Protein AF-A0A2N7F8H8-F1 (afdb_monomer)

Sequence (106 aa):
MKYSSYCKTALAAVLFIITPLNSFALDSVQCFMKNENIILTFDNDIISSFELSTKSKSKFSQNTNSGTTKLILNINQFPAVINLSPANKAWTITSTCTIKPFRQKE

Radius of gyration: 19.7 Å; Cα contacts (8 Å, |Δi|>4): 186; chains: 1; bounding box: 32×76×46 Å

pLDDT: mean 77.63, std 19.65, range [36.53, 95.19]

Secondary structure (DSSP, 8-state):
-------------------------BTTEEEEEETTEEEEEEETTT-SEEEEE-TT--EEEEE--SSEEEEEEEGGG-SEEEEEETTTEEEEEPTT--EEE-----

Nearest PDB structures (foldseek):
  2yn3-assembly1_A  TM=5.390E-01  e=1.020E-01  Salmonella enterica subsp. enterica serovar Typhimurium str. LT2
  7quz-assembly2_DDD  TM=5.095E-01  e=8.181E-02  Paenibacillus illinoisensis
  2yn3-assembly3_D  TM=5.000E-01  e=6.934E-02  Salmonella enterica subsp. enterica serovar Typhimurium str. LT2
  2yn3-assembly2_B  TM=5.528E-01  e=1.420E-01  Salmonella enterica subsp. enterica serovar Typhimurium str. LT2
  2yn5-assembly1_B  TM=5.326E-01  e=1.676E-01  Salmonella enterica subsp. enterica serovar Typhimurium str. LT2

Solvent-accessible surface area (backbone atoms only — not comparable to full-atom values): 6335 Å² total; per-residue (Å²): 143,81,90,76,87,80,76,86,77,83,81,76,78,74,76,81,75,79,66,86,72,69,58,46,64,49,103,48,37,41,29,45,79,54,94,69,26,38,38,38,37,36,38,20,78,71,28,49,28,40,37,39,34,31,64,84,67,55,70,49,74,48,80,41,60,74,56,75,49,78,47,80,42,58,39,85,41,42,50,25,39,38,35,38,30,82,76,76,46,51,30,32,34,39,70,80,36,46,69,42,78,54,73,81,82,129

Organism: Vibrio splendidus (NCBI:txid29497)

Mean predicted aligned error: 12.05 Å

Structure (mmCIF, N/CA/C/O backbone):
data_AF-A0A2N7F8H8-F1
#
_entry.id   AF-A0A2N7F8H8-F1
#
loop_
_atom_site.group_PDB
_atom_site.id
_atom_site.type_symbol
_atom_site.label_atom_id
_atom_site.label_alt_id
_atom_site.label_comp_id
_atom_site.label_asym_id
_ato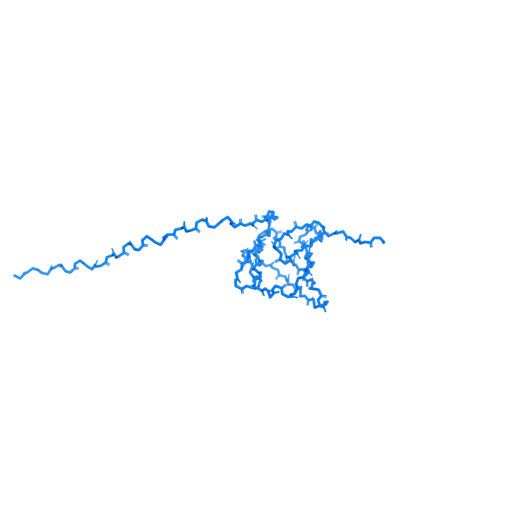m_site.label_entity_id
_atom_site.label_seq_id
_atom_site.pdbx_PDB_ins_code
_atom_site.Cartn_x
_atom_site.Cartn_y
_atom_site.Cartn_z
_atom_site.occupancy
_atom_site.B_iso_or_equiv
_atom_site.auth_seq_id
_atom_site.auth_comp_id
_atom_site.auth_asym_id
_atom_site.auth_atom_id
_atom_site.pdbx_PDB_model_num
ATOM 1 N N . MET A 1 1 ? -13.968 -53.236 -32.637 1.00 42.88 1 MET A N 1
ATOM 2 C CA . MET A 1 1 ? -13.103 -52.740 -31.546 1.00 42.88 1 MET A CA 1
ATOM 3 C C . MET A 1 1 ? -12.241 -51.609 -32.104 1.00 42.88 1 MET A C 1
ATOM 5 O O . MET A 1 1 ? -11.310 -51.875 -32.849 1.00 42.88 1 MET A O 1
ATOM 9 N N . LYS A 1 2 ? -12.616 -50.350 -31.856 1.00 36.53 2 LYS A N 1
ATOM 10 C CA . LYS A 1 2 ? -11.792 -49.167 -32.146 1.00 36.53 2 LYS A CA 1
ATOM 11 C C . LYS A 1 2 ? -11.975 -48.204 -30.978 1.00 36.53 2 LYS A C 1
ATOM 13 O O . LYS A 1 2 ? -13.057 -47.664 -30.784 1.00 36.53 2 LYS A O 1
ATOM 18 N N . TYR A 1 3 ? -10.929 -48.099 -30.168 1.00 46.09 3 TYR A N 1
ATOM 19 C CA . TYR A 1 3 ? -10.792 -47.117 -29.104 1.00 46.09 3 TYR A CA 1
ATOM 20 C C . TYR A 1 3 ? -10.661 -45.727 -29.720 1.00 46.09 3 TYR A C 1
ATOM 22 O O . TYR A 1 3 ? -9.796 -45.513 -30.565 1.00 46.09 3 TYR A O 1
ATOM 30 N N . SER A 1 4 ? -11.457 -44.775 -29.248 1.00 46.72 4 SER A N 1
ATOM 31 C CA . SER A 1 4 ? -11.020 -43.385 -29.192 1.00 46.72 4 SER A CA 1
ATOM 32 C C . SER A 1 4 ? -11.829 -42.650 -28.129 1.00 46.72 4 SER A C 1
ATOM 34 O O . SER A 1 4 ? -12.911 -42.122 -28.378 1.00 46.72 4 SER A O 1
ATOM 36 N N . SER A 1 5 ? -11.309 -42.689 -26.904 1.00 49.97 5 SER A N 1
ATOM 37 C CA . SER A 1 5 ? -11.694 -41.777 -25.834 1.00 49.97 5 SER A CA 1
ATOM 38 C C . SER A 1 5 ? -11.211 -40.379 -26.203 1.00 49.97 5 SER A C 1
ATOM 40 O O . SER A 1 5 ? -10.053 -40.053 -25.956 1.00 49.97 5 SER A O 1
ATOM 42 N N . TYR A 1 6 ? -12.080 -39.541 -26.762 1.00 45.50 6 TYR A N 1
ATOM 43 C CA . TYR A 1 6 ? -11.841 -38.101 -26.742 1.00 45.50 6 TYR A CA 1
ATOM 44 C C . TYR A 1 6 ? -12.498 -37.511 -25.500 1.00 45.50 6 TYR A C 1
ATOM 46 O O . TYR A 1 6 ? -13.709 -37.312 -25.407 1.00 45.50 6 TYR A O 1
ATOM 54 N N . CYS A 1 7 ? -11.639 -37.327 -24.501 1.00 47.09 7 CYS A 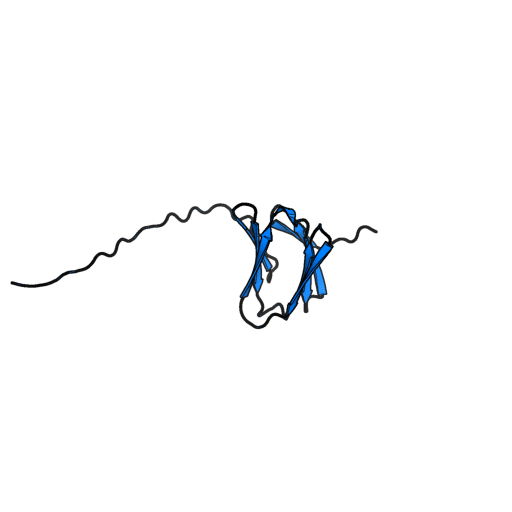N 1
ATOM 55 C CA . CYS A 1 7 ? -11.906 -36.657 -23.247 1.00 47.09 7 CYS A CA 1
ATOM 56 C C . CYS A 1 7 ? -12.512 -35.266 -23.455 1.00 47.09 7 CYS A C 1
ATOM 58 O O . CYS A 1 7 ? -11.978 -34.437 -24.186 1.00 47.09 7 CYS A O 1
ATOM 60 N N . LYS A 1 8 ? -13.591 -35.033 -22.701 1.00 49.44 8 LYS A N 1
ATOM 61 C CA . LYS A 1 8 ? -13.986 -33.782 -22.043 1.00 49.44 8 LYS A CA 1
ATOM 62 C C . LYS A 1 8 ? -13.043 -32.592 -22.268 1.00 49.44 8 LYS A C 1
ATOM 64 O O . LYS A 1 8 ? -11.992 -32.507 -21.640 1.00 49.44 8 LYS A O 1
ATOM 69 N N . THR A 1 9 ? -13.539 -31.579 -22.963 1.00 54.75 9 THR A N 1
ATOM 70 C CA . THR A 1 9 ? -13.162 -30.189 -22.690 1.00 54.75 9 THR A CA 1
ATOM 71 C C . THR A 1 9 ? -14.438 -29.393 -22.481 1.00 54.75 9 THR A C 1
ATOM 73 O O . THR A 1 9 ? -15.085 -28.941 -23.422 1.00 54.75 9 THR A O 1
ATOM 76 N N . ALA A 1 10 ? -14.831 -29.294 -21.212 1.00 51.06 10 ALA A N 1
ATOM 77 C CA . ALA A 1 10 ? -15.848 -28.372 -20.748 1.00 51.06 10 ALA A CA 1
ATOM 78 C C . ALA A 1 10 ? -15.299 -26.950 -20.901 1.00 51.06 10 ALA A C 1
ATOM 80 O O . ALA A 1 10 ? -14.444 -26.526 -20.125 1.00 51.06 10 ALA A O 1
ATOM 81 N N . LEU A 1 11 ? -15.774 -26.218 -21.907 1.00 41.62 11 LEU A N 1
ATOM 82 C CA . LEU A 1 11 ? -15.537 -24.785 -21.988 1.00 41.62 11 LEU A CA 1
ATOM 83 C C . LEU A 1 11 ? -16.554 -24.105 -21.064 1.00 41.62 11 LEU A C 1
ATOM 85 O O . LEU A 1 11 ? -17.630 -23.684 -21.482 1.00 41.62 11 LEU A O 1
ATOM 89 N N . ALA A 1 12 ? -16.243 -24.073 -19.769 1.00 49.28 12 ALA A N 1
ATOM 90 C CA . ALA A 1 12 ? -16.928 -23.195 -18.838 1.00 49.28 12 ALA A CA 1
ATOM 91 C C . ALA A 1 12 ? -16.581 -21.757 -19.238 1.00 49.28 12 ALA A C 1
ATOM 93 O O . ALA A 1 12 ? -15.532 -21.231 -18.870 1.00 49.28 12 ALA A O 1
ATOM 94 N N . ALA A 1 13 ? -17.450 -21.136 -20.033 1.00 48.44 13 ALA A N 1
ATOM 95 C CA . ALA A 1 13 ? -17.460 -19.697 -20.217 1.00 48.44 13 ALA A CA 1
ATOM 96 C C . ALA A 1 13 ? -17.833 -19.073 -18.866 1.00 48.44 13 ALA A C 1
ATOM 98 O O . ALA A 1 13 ? -19.001 -18.827 -18.568 1.00 48.44 13 ALA A O 1
ATOM 99 N N . VAL A 1 14 ? -16.834 -18.896 -18.000 1.00 50.59 14 VAL A N 1
ATOM 100 C CA . VAL A 1 14 ? -16.984 -18.103 -16.787 1.00 50.59 14 VAL A CA 1
ATOM 101 C C . VAL A 1 14 ? -17.145 -16.665 -17.247 1.00 50.59 14 VAL A C 1
ATOM 103 O O . VAL A 1 14 ? -16.188 -15.983 -17.597 1.00 50.59 14 VAL A O 1
ATOM 106 N N . LEU A 1 15 ? -18.417 -16.287 -17.319 1.00 38.53 15 LEU A N 1
ATOM 107 C CA . LEU A 1 15 ? -18.985 -14.961 -17.167 1.00 38.53 15 LEU A CA 1
ATOM 108 C C . LEU A 1 15 ? -17.944 -13.967 -16.622 1.00 38.53 15 LEU A C 1
ATOM 110 O O . LEU A 1 15 ? -17.721 -13.876 -15.413 1.00 38.53 15 LEU A O 1
ATOM 114 N N . PHE A 1 16 ? -17.303 -13.213 -17.517 1.00 45.28 16 PHE A N 1
ATOM 115 C CA . PHE A 1 16 ? -16.629 -11.980 -17.136 1.00 45.28 16 PHE A CA 1
ATOM 116 C C . PHE A 1 16 ? -17.729 -11.005 -16.729 1.00 45.28 16 PHE A C 1
ATOM 118 O O . PHE A 1 16 ? -18.246 -10.240 -17.540 1.00 45.28 16 PHE A O 1
ATOM 125 N N . ILE A 1 17 ? -18.139 -11.082 -15.464 1.00 44.88 17 ILE A N 1
ATOM 126 C CA . ILE A 1 17 ? -18.888 -10.011 -14.828 1.00 44.88 17 ILE A CA 1
ATOM 127 C C . ILE A 1 17 ? -17.900 -8.853 -14.758 1.00 44.88 17 ILE A C 1
ATOM 129 O O . ILE A 1 17 ? -17.055 -8.785 -13.866 1.00 44.88 17 ILE A O 1
ATOM 133 N N . ILE A 1 18 ? -17.974 -7.982 -15.759 1.00 46.75 18 ILE A N 1
ATOM 134 C CA . ILE A 1 18 ? -17.357 -6.664 -15.750 1.00 46.75 18 ILE A CA 1
ATOM 135 C C . ILE A 1 18 ? -18.117 -5.879 -14.679 1.00 46.75 18 ILE A C 1
ATOM 137 O O . ILE A 1 18 ? -19.053 -5.136 -14.961 1.00 46.75 18 ILE A O 1
ATOM 141 N N . THR A 1 19 ? -17.773 -6.098 -13.411 1.00 44.34 19 THR A N 1
ATOM 142 C CA . THR A 1 19 ? -18.012 -5.071 -12.409 1.00 44.34 19 THR A CA 1
ATOM 143 C C . THR A 1 19 ? -17.102 -3.903 -12.784 1.00 44.34 19 THR A C 1
ATOM 145 O O . THR A 1 19 ? -15.942 -4.134 -13.139 1.00 44.34 19 THR A O 1
ATOM 148 N N . PRO A 1 20 ? -17.586 -2.651 -12.762 1.00 39.84 20 PRO A N 1
ATOM 149 C CA . PRO A 1 20 ? -16.713 -1.502 -12.919 1.00 39.84 20 PRO A CA 1
ATOM 150 C C . PRO A 1 20 ? -15.782 -1.485 -11.703 1.00 39.84 20 PRO A C 1
ATOM 152 O O . PRO A 1 20 ? -16.120 -0.980 -10.632 1.00 39.84 20 PRO A O 1
ATOM 155 N N . LEU A 1 21 ? -14.626 -2.136 -11.841 1.00 40.72 21 LEU A N 1
ATOM 156 C CA . LEU A 1 21 ? -13.525 -2.015 -10.908 1.00 40.72 21 LEU A CA 1
ATOM 157 C C . LEU A 1 21 ? -13.150 -0.538 -10.924 1.00 40.72 21 LEU A C 1
ATOM 159 O O . LEU A 1 21 ? -12.595 -0.049 -11.904 1.00 40.72 21 LEU A O 1
ATOM 163 N N . ASN A 1 22 ? -13.462 0.163 -9.836 1.00 39.75 22 ASN A N 1
ATOM 164 C CA . ASN A 1 22 ? -12.948 1.495 -9.526 1.00 39.75 22 ASN A CA 1
ATOM 165 C C . ASN A 1 22 ? -11.430 1.408 -9.273 1.00 39.75 22 ASN A C 1
ATOM 167 O O . ASN A 1 22 ? -10.951 1.660 -8.170 1.00 39.75 22 ASN A O 1
ATOM 171 N N . SER A 1 23 ? -10.682 0.968 -10.283 1.00 40.25 23 SER A N 1
ATOM 172 C CA . SER A 1 23 ? -9.233 0.865 -10.289 1.00 40.25 23 SER A CA 1
ATOM 173 C C . SER A 1 23 ? -8.687 2.248 -10.600 1.00 40.25 23 SER A C 1
ATOM 175 O O . SER A 1 23 ? -8.474 2.608 -11.755 1.00 40.25 23 SER A O 1
ATOM 177 N N . PHE A 1 24 ? -8.489 3.050 -9.560 1.00 50.88 24 PHE A N 1
ATOM 178 C CA . PHE A 1 24 ? -7.682 4.256 -9.674 1.00 50.88 24 PHE A CA 1
ATOM 179 C C . PHE A 1 24 ? -6.222 3.821 -9.623 1.00 50.88 24 PHE A C 1
ATOM 181 O O . PHE A 1 24 ? -5.702 3.502 -8.555 1.00 50.88 24 PHE A O 1
ATOM 188 N N . ALA A 1 25 ? -5.599 3.734 -10.795 1.00 49.88 25 ALA A N 1
ATOM 189 C CA . ALA A 1 25 ? -4.187 3.430 -10.915 1.00 49.88 25 ALA A CA 1
ATOM 190 C C . ALA A 1 25 ? -3.371 4.720 -10.770 1.00 49.88 25 ALA A C 1
ATOM 192 O O . ALA A 1 25 ? -3.638 5.718 -11.440 1.00 49.88 25 ALA A O 1
ATOM 193 N N . LEU A 1 26 ? -2.370 4.684 -9.896 1.00 62.44 26 LEU A N 1
ATOM 194 C CA . LEU A 1 26 ? -1.114 5.357 -10.197 1.00 62.44 26 LEU A CA 1
ATOM 195 C C . LEU A 1 26 ? -0.368 4.443 -11.177 1.00 62.44 26 LEU A C 1
ATOM 197 O O . LEU A 1 26 ? -0.517 3.231 -11.043 1.00 62.44 26 LEU A O 1
ATOM 201 N N . ASP A 1 27 ? 0.428 4.961 -12.115 1.00 68.75 27 ASP A N 1
ATOM 202 C CA . ASP A 1 27 ? 1.064 4.129 -13.161 1.00 68.75 27 ASP A CA 1
ATOM 203 C C . ASP A 1 27 ? 1.787 2.876 -12.617 1.00 68.75 27 ASP A C 1
ATOM 205 O O . ASP A 1 27 ? 1.850 1.859 -13.297 1.00 68.75 27 ASP A O 1
ATOM 209 N N . SER A 1 28 ? 2.255 2.912 -11.362 1.00 78.19 28 SER A N 1
ATOM 210 C CA . SER A 1 28 ? 2.919 1.802 -10.669 1.00 78.19 28 SER A CA 1
ATOM 211 C C . SER A 1 28 ? 2.146 1.177 -9.493 1.00 78.19 28 SER A C 1
ATOM 213 O O . SER A 1 28 ? 2.636 0.222 -8.889 1.00 78.19 28 SER A O 1
ATOM 215 N N . VAL A 1 29 ? 0.957 1.686 -9.135 1.00 85.50 29 VAL A N 1
ATOM 216 C CA . VAL A 1 29 ? 0.147 1.173 -8.011 1.00 85.50 29 VAL A CA 1
ATOM 217 C C . VAL A 1 29 ? -1.309 1.002 -8.407 1.00 85.50 29 VAL A C 1
ATOM 219 O O . VAL A 1 29 ? -2.013 1.971 -8.688 1.00 85.50 29 VAL A O 1
ATOM 222 N N . GLN A 1 30 ? -1.790 -0.232 -8.317 1.00 89.56 30 GLN A N 1
ATOM 223 C CA . GLN A 1 30 ? -3.199 -0.565 -8.477 1.00 89.56 30 GLN A CA 1
ATOM 224 C C . GLN A 1 30 ? -3.831 -0.840 -7.118 1.00 89.56 30 GLN A C 1
ATOM 226 O O . GLN A 1 30 ? -3.230 -1.472 -6.248 1.00 89.56 30 GLN A O 1
ATOM 231 N N . CYS A 1 31 ? -5.071 -0.398 -6.952 1.00 89.69 31 CYS A N 1
ATOM 232 C CA . CYS A 1 31 ? -5.867 -0.667 -5.768 1.00 89.69 31 CYS A CA 1
ATOM 233 C C . CYS A 1 31 ? -7.128 -1.440 -6.179 1.00 89.69 31 CYS A C 1
ATOM 235 O O . CYS A 1 31 ? -7.832 -1.047 -7.110 1.00 89.69 31 CYS A O 1
ATOM 237 N N . PHE A 1 32 ? -7.439 -2.521 -5.459 1.00 90.44 32 PHE A N 1
ATOM 238 C CA . PHE A 1 32 ? -8.646 -3.321 -5.665 1.00 90.44 32 PHE A CA 1
ATOM 239 C C . PHE A 1 32 ? -9.330 -3.688 -4.341 1.00 90.44 32 PHE A C 1
ATOM 241 O O . PHE A 1 32 ? -8.664 -4.048 -3.376 1.00 90.44 32 PHE A O 1
ATOM 248 N N . MET A 1 33 ? -10.666 -3.647 -4.295 1.00 89.12 33 MET A N 1
ATOM 249 C CA . MET A 1 33 ? -11.455 -4.050 -3.122 1.00 89.12 33 MET A CA 1
ATOM 250 C C . MET A 1 33 ? -12.047 -5.448 -3.300 1.00 89.12 33 MET A C 1
ATOM 252 O O . MET A 1 33 ? -12.689 -5.728 -4.311 1.00 89.12 33 MET A O 1
ATOM 256 N N . LYS A 1 34 ? -11.899 -6.307 -2.289 1.00 89.12 34 LYS A N 1
ATOM 257 C CA . LYS A 1 34 ? -12.512 -7.640 -2.247 1.00 89.12 34 LYS A CA 1
ATOM 258 C C . LYS A 1 34 ? -12.822 -8.055 -0.816 1.00 89.12 34 LYS A C 1
ATOM 260 O O . LYS A 1 34 ? -11.905 -8.168 -0.011 1.00 89.12 34 LYS A O 1
ATOM 265 N N . ASN A 1 35 ? -14.092 -8.356 -0.532 1.00 85.12 35 ASN A N 1
ATOM 266 C CA . ASN A 1 35 ? -14.558 -8.914 0.746 1.00 85.12 35 ASN A CA 1
ATOM 267 C C . ASN A 1 35 ? -13.927 -8.208 1.963 1.00 85.12 35 ASN A C 1
ATOM 269 O O . ASN A 1 35 ? -13.172 -8.827 2.707 1.00 85.12 35 ASN A O 1
ATOM 273 N N . GLU A 1 36 ? -14.164 -6.897 2.093 1.00 88.12 36 GLU A N 1
ATOM 274 C CA . GLU A 1 36 ? -13.631 -6.031 3.170 1.00 88.12 36 GLU A CA 1
ATOM 275 C C . GLU A 1 36 ? -12.102 -5.899 3.239 1.00 88.12 36 GLU A C 1
ATOM 277 O O . GLU A 1 36 ? -11.560 -5.313 4.175 1.00 88.12 36 GLU A O 1
ATOM 282 N N . ASN A 1 37 ? -11.387 -6.393 2.235 1.00 89.94 37 ASN A N 1
ATOM 283 C CA . ASN A 1 37 ? -9.959 -6.182 2.093 1.00 89.94 37 ASN A CA 1
ATOM 284 C C . ASN A 1 37 ? -9.678 -5.260 0.912 1.00 89.94 37 ASN A C 1
ATOM 286 O O . ASN A 1 37 ? -10.374 -5.282 -0.108 1.00 89.94 37 ASN A O 1
ATOM 290 N N . ILE A 1 38 ? -8.620 -4.475 1.050 1.00 91.00 38 ILE A N 1
ATOM 291 C CA . ILE A 1 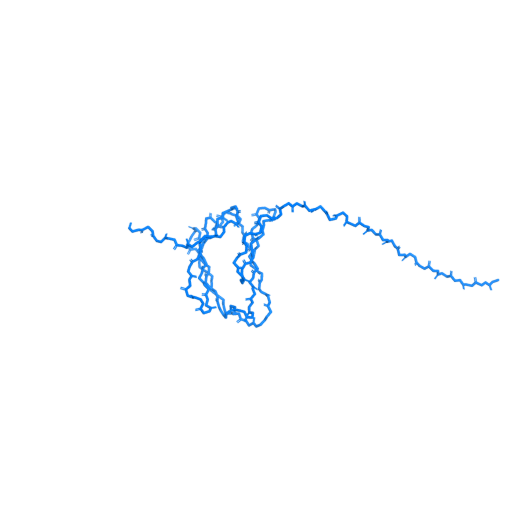38 ? -8.016 -3.713 -0.032 1.00 91.00 38 ILE A CA 1
ATOM 292 C C . ILE A 1 38 ? -6.710 -4.403 -0.404 1.00 91.00 38 ILE A C 1
ATOM 294 O O . ILE A 1 38 ? -5.853 -4.653 0.445 1.00 91.00 38 ILE A O 1
ATOM 298 N N . ILE A 1 39 ? -6.581 -4.719 -1.686 1.00 92.31 39 ILE A N 1
ATOM 299 C CA . ILE A 1 39 ? -5.401 -5.305 -2.301 1.00 92.31 39 ILE A CA 1
ATOM 300 C C . ILE A 1 39 ? -4.682 -4.191 -3.051 1.00 92.31 39 ILE A C 1
ATOM 302 O O . ILE A 1 39 ? -5.218 -3.636 -4.011 1.00 92.31 39 ILE A O 1
ATOM 306 N N . LEU A 1 40 ? -3.472 -3.875 -2.609 1.00 91.50 40 LEU A N 1
ATOM 307 C CA . LEU A 1 40 ? -2.559 -2.971 -3.291 1.00 91.50 40 LEU A CA 1
ATOM 308 C C . LEU A 1 40 ? -1.584 -3.807 -4.107 1.00 91.50 40 LEU A C 1
ATOM 310 O O . LEU A 1 40 ? -0.959 -4.721 -3.572 1.00 91.50 40 LEU A O 1
ATOM 314 N N . THR A 1 41 ? -1.482 -3.520 -5.396 1.00 91.69 41 THR A N 1
ATOM 315 C CA . THR A 1 41 ? -0.542 -4.181 -6.300 1.00 91.69 41 THR A CA 1
ATOM 316 C C . THR A 1 41 ? 0.474 -3.157 -6.768 1.00 91.69 41 THR A C 1
ATOM 318 O O . THR A 1 41 ? 0.088 -2.095 -7.251 1.00 91.69 41 THR A O 1
ATOM 321 N N . PHE A 1 42 ? 1.749 -3.485 -6.612 1.00 89.38 42 PHE A N 1
ATOM 322 C CA . PHE A 1 42 ? 2.883 -2.642 -6.964 1.00 89.38 42 PHE A CA 1
ATOM 323 C C . PHE A 1 42 ? 3.616 -3.254 -8.147 1.00 89.38 42 PHE A C 1
ATOM 325 O O . PHE A 1 42 ? 3.934 -4.446 -8.118 1.00 89.38 42 PHE A O 1
ATOM 332 N N . ASP A 1 43 ? 3.875 -2.435 -9.160 1.00 89.44 43 ASP A N 1
ATOM 333 C CA . ASP A 1 43 ? 4.845 -2.753 -10.199 1.00 89.44 43 ASP A CA 1
ATOM 334 C C . ASP A 1 43 ? 6.245 -2.398 -9.689 1.00 89.44 43 ASP A C 1
ATOM 336 O O . ASP A 1 43 ? 6.613 -1.224 -9.542 1.00 89.44 43 ASP A O 1
ATOM 340 N N . ASN A 1 44 ? 7.011 -3.433 -9.365 1.00 88.31 44 ASN A N 1
ATOM 341 C CA . ASN A 1 44 ? 8.325 -3.284 -8.770 1.00 88.31 44 ASN A CA 1
ATOM 342 C C . ASN A 1 44 ? 9.425 -3.036 -9.811 1.00 88.31 44 ASN A C 1
ATOM 344 O O . ASN A 1 44 ? 10.562 -2.761 -9.432 1.00 88.31 44 ASN A O 1
ATOM 348 N N . ASP A 1 45 ? 9.118 -3.115 -11.108 1.00 86.94 45 ASP A N 1
ATOM 349 C CA . ASP A 1 45 ? 10.063 -2.679 -12.139 1.00 86.94 45 ASP A CA 1
ATOM 350 C C . ASP A 1 45 ? 10.200 -1.142 -12.125 1.00 86.94 45 ASP A C 1
ATOM 352 O O . ASP A 1 45 ? 11.208 -0.591 -12.568 1.00 86.94 45 ASP A O 1
ATOM 356 N N . ILE A 1 46 ? 9.211 -0.450 -11.541 1.00 85.81 46 ILE A N 1
ATOM 357 C CA . ILE A 1 46 ? 9.178 1.008 -11.357 1.00 85.81 46 ILE A CA 1
ATOM 358 C C . ILE A 1 46 ? 9.482 1.401 -9.900 1.00 85.81 46 ILE A C 1
ATOM 360 O O . ILE A 1 46 ? 10.093 2.444 -9.648 1.00 85.81 46 ILE A O 1
ATOM 364 N N . ILE A 1 47 ? 9.039 0.596 -8.928 1.00 87.44 47 ILE A N 1
ATOM 365 C CA . ILE A 1 47 ? 9.167 0.873 -7.490 1.00 87.44 47 ILE A CA 1
ATOM 366 C C . ILE A 1 47 ? 10.276 0.007 -6.885 1.00 87.44 47 ILE A C 1
ATOM 368 O O . ILE A 1 47 ? 10.191 -1.218 -6.909 1.00 87.44 47 ILE A O 1
ATOM 372 N N . SER A 1 48 ? 11.275 0.634 -6.259 1.00 89.25 48 SER A N 1
ATOM 373 C CA . SER A 1 48 ? 12.384 -0.066 -5.583 1.00 89.25 48 SER A CA 1
ATOM 374 C C . SER A 1 48 ? 12.162 -0.278 -4.083 1.00 89.25 48 SER A C 1
ATOM 376 O O . SER A 1 48 ? 12.767 -1.158 -3.467 1.00 89.25 48 SER A O 1
ATOM 378 N N . SER A 1 49 ? 11.297 0.528 -3.470 1.00 91.56 49 SER A N 1
ATOM 379 C CA . SER A 1 49 ? 10.815 0.303 -2.111 1.00 91.56 49 SER A CA 1
ATOM 380 C C . SER A 1 49 ? 9.531 1.072 -1.844 1.00 91.56 49 SER A C 1
ATOM 382 O O . SER A 1 49 ? 9.217 2.060 -2.517 1.00 91.56 49 SER A O 1
ATOM 384 N N . PHE A 1 50 ? 8.790 0.635 -0.831 1.00 91.81 50 PHE A N 1
ATOM 385 C CA . PHE A 1 50 ? 7.635 1.364 -0.333 1.00 91.81 50 PHE A CA 1
ATOM 386 C C . PHE A 1 50 ? 7.540 1.322 1.191 1.00 91.81 50 PHE A C 1
ATOM 388 O O . PHE A 1 50 ? 7.907 0.341 1.839 1.00 91.81 50 PHE A O 1
ATOM 395 N N . GLU A 1 51 ? 6.986 2.389 1.757 1.00 94.69 51 GLU A N 1
ATOM 396 C CA . GLU A 1 51 ? 6.557 2.453 3.151 1.00 94.69 51 GLU A CA 1
ATOM 397 C C . GLU A 1 51 ? 5.055 2.722 3.199 1.00 94.69 51 GLU A C 1
ATOM 399 O O . GLU A 1 51 ? 4.565 3.684 2.612 1.00 94.69 51 GLU A O 1
ATOM 404 N N . LEU A 1 52 ? 4.321 1.894 3.931 1.00 93.94 52 LEU A N 1
ATOM 405 C CA . LEU A 1 52 ? 2.904 2.051 4.205 1.00 93.94 52 LEU A CA 1
ATOM 406 C C . LEU A 1 52 ? 2.693 2.382 5.685 1.00 93.94 52 LEU A C 1
ATOM 408 O O . LEU A 1 52 ? 3.095 1.626 6.565 1.00 93.94 52 LEU A O 1
ATOM 412 N N . SER A 1 53 ? 1.975 3.466 5.952 1.00 95.19 53 SER A N 1
ATOM 413 C CA . SER A 1 53 ? 1.474 3.841 7.273 1.00 95.19 53 SER A CA 1
ATOM 414 C C . SER A 1 53 ? -0.050 3.753 7.300 1.00 95.19 53 SER A C 1
ATOM 416 O O . SER A 1 53 ? -0.734 4.385 6.502 1.00 95.19 53 SER A O 1
ATOM 418 N N . THR A 1 54 ? -0.607 2.985 8.223 1.00 94.44 54 THR A N 1
ATOM 419 C CA . THR A 1 54 ? -2.063 2.806 8.381 1.00 94.44 54 THR A CA 1
ATOM 420 C C . THR A 1 54 ? -2.661 3.843 9.337 1.00 94.44 54 THR A C 1
ATOM 422 O O . THR A 1 54 ? -1.937 4.531 10.064 1.00 94.44 54 THR A O 1
ATOM 425 N N . LYS A 1 55 ? -3.995 3.934 9.410 1.00 92.44 55 LYS A N 1
ATOM 426 C CA . LYS A 1 55 ? -4.685 4.850 10.339 1.00 92.44 55 LYS A CA 1
ATOM 427 C C . LYS A 1 55 ? -4.375 4.571 11.816 1.00 92.44 55 LYS A C 1
ATOM 429 O O . LYS A 1 55 ? -4.447 5.475 12.644 1.00 92.44 55 LYS A O 1
ATOM 434 N N . SER A 1 56 ? -4.043 3.321 12.146 1.00 90.38 56 SER A N 1
ATOM 435 C CA . SER A 1 56 ? -3.642 2.875 13.487 1.00 90.38 56 SER A CA 1
ATOM 436 C C . SER A 1 56 ? -2.188 3.233 13.813 1.00 90.38 56 SER A C 1
ATOM 438 O O . SER A 1 56 ? -1.709 2.910 14.896 1.00 90.38 56 SER A O 1
ATOM 440 N N . LYS A 1 57 ? -1.491 3.926 12.899 1.00 88.00 57 LYS A N 1
ATOM 441 C CA . LYS A 1 57 ? -0.065 4.274 12.965 1.00 88.00 57 LYS A CA 1
ATOM 442 C C . LYS A 1 57 ? 0.876 3.072 12.855 1.00 88.00 57 LYS A C 1
ATOM 444 O O . LYS A 1 57 ? 2.081 3.244 13.029 1.00 88.00 57 LYS A O 1
ATOM 449 N N . SER A 1 58 ? 0.371 1.880 12.521 1.00 90.56 58 SER A N 1
ATOM 450 C CA . SER A 1 58 ? 1.236 0.763 12.139 1.00 90.56 58 SER A CA 1
ATOM 451 C C . SER A 1 58 ? 1.957 1.109 10.842 1.00 90.56 58 SER A C 1
ATOM 453 O O . SER A 1 58 ? 1.325 1.579 9.889 1.00 90.56 58 SER A O 1
ATOM 455 N N . LYS A 1 59 ? 3.266 0.864 10.824 1.00 93.81 59 LYS A N 1
ATOM 456 C CA . LYS A 1 59 ? 4.139 1.105 9.680 1.00 93.81 59 LYS A CA 1
ATOM 457 C C . LYS A 1 59 ? 4.680 -0.208 9.143 1.00 93.81 59 LYS A C 1
ATOM 459 O O . LYS A 1 59 ? 5.068 -1.081 9.915 1.00 93.81 59 LYS A O 1
ATOM 464 N N . PHE A 1 60 ? 4.724 -0.318 7.828 1.00 92.06 60 PHE A N 1
ATOM 465 C CA . PHE A 1 60 ? 5.295 -1.442 7.109 1.00 92.06 60 PHE A CA 1
ATOM 466 C C . PHE A 1 60 ? 6.212 -0.897 6.021 1.00 92.06 60 PHE A C 1
ATOM 468 O O . PHE A 1 60 ? 5.786 -0.054 5.239 1.00 92.06 60 PHE A O 1
ATOM 475 N N . SER A 1 61 ? 7.457 -1.356 5.983 1.00 93.62 61 SER A N 1
ATOM 476 C CA . SER A 1 61 ? 8.440 -0.939 4.985 1.00 93.62 61 SER A CA 1
ATOM 477 C C . SER A 1 61 ? 9.006 -2.168 4.297 1.00 93.62 61 SER A C 1
ATOM 479 O O . SER A 1 61 ? 9.304 -3.169 4.956 1.00 93.62 61 SER A O 1
ATOM 481 N N . GLN A 1 62 ? 9.110 -2.108 2.976 1.00 92.31 62 GLN A N 1
ATOM 482 C CA . GLN A 1 62 ? 9.588 -3.213 2.166 1.00 92.31 62 GLN A CA 1
ATOM 483 C C . GLN A 1 62 ? 10.411 -2.698 0.989 1.00 92.31 62 GLN A C 1
ATOM 485 O O . GLN A 1 62 ? 9.993 -1.804 0.254 1.00 92.31 62 GLN A O 1
ATOM 490 N N . ASN A 1 63 ? 11.570 -3.324 0.795 1.00 92.25 63 ASN A N 1
ATOM 491 C CA . ASN A 1 63 ? 12.328 -3.217 -0.443 1.00 92.25 63 ASN A CA 1
ATOM 492 C C . ASN A 1 63 ? 11.750 -4.188 -1.467 1.00 92.25 63 ASN A C 1
ATOM 494 O O . ASN A 1 63 ? 11.397 -5.322 -1.129 1.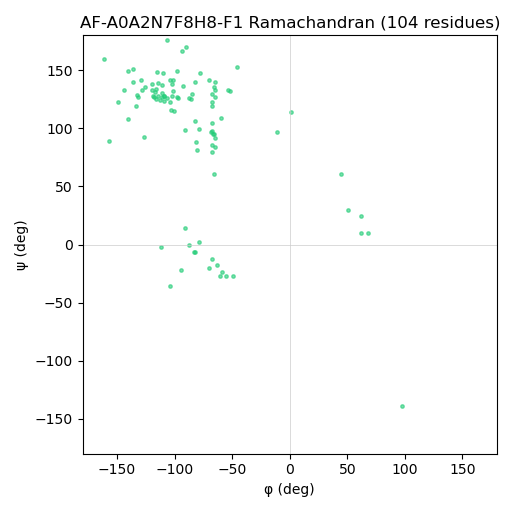00 92.25 63 ASN A O 1
ATOM 498 N N . THR A 1 64 ? 11.677 -3.745 -2.711 1.00 87.88 64 THR A N 1
ATOM 499 C CA . THR A 1 64 ? 11.112 -4.505 -3.818 1.00 87.88 64 THR A CA 1
ATOM 500 C C . THR A 1 64 ? 12.170 -4.718 -4.893 1.00 87.88 64 THR A C 1
ATOM 502 O O . THR A 1 64 ? 12.958 -3.832 -5.205 1.00 87.88 64 THR A O 1
ATOM 505 N N . ASN A 1 65 ? 12.194 -5.933 -5.436 1.00 86.12 65 ASN A N 1
ATOM 506 C CA . ASN A 1 65 ? 12.941 -6.286 -6.644 1.00 86.12 65 ASN A CA 1
ATOM 507 C C . ASN A 1 65 ? 11.943 -6.461 -7.792 1.00 86.12 65 ASN A C 1
ATOM 509 O O . ASN A 1 65 ? 10.742 -6.441 -7.536 1.00 86.12 65 ASN A O 1
ATOM 513 N N . SER A 1 66 ? 12.431 -6.71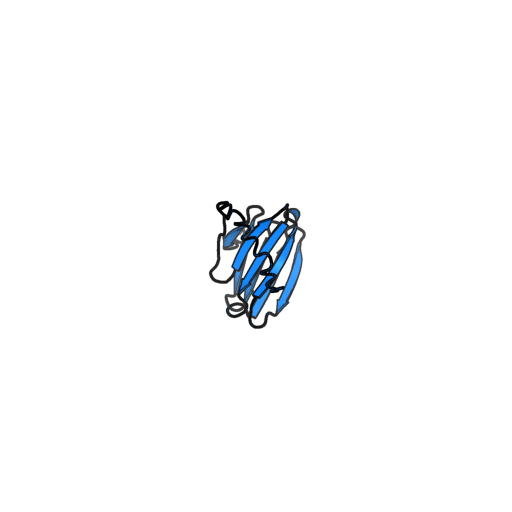1 -9.007 1.00 86.38 66 SER A N 1
ATOM 514 C CA . SER A 1 66 ? 11.610 -6.854 -10.216 1.00 86.38 66 SER A CA 1
ATOM 515 C C . SER A 1 66 ? 10.360 -7.733 -10.063 1.00 86.38 66 SER A C 1
ATOM 517 O O . SER A 1 66 ? 10.294 -8.664 -9.249 1.00 86.38 66 SER A O 1
ATOM 519 N N . GLY A 1 67 ? 9.354 -7.439 -10.884 1.00 88.62 67 GLY A N 1
ATOM 520 C CA . GLY A 1 67 ? 8.066 -8.127 -10.892 1.00 88.62 67 GLY A CA 1
ATOM 521 C C . GLY A 1 67 ? 6.982 -7.394 -10.102 1.00 88.62 67 GLY A C 1
ATOM 522 O O . GLY A 1 67 ? 6.826 -6.183 -10.206 1.00 88.62 67 GLY A O 1
ATOM 523 N N . THR A 1 68 ? 6.166 -8.132 -9.346 1.00 90.19 68 THR A N 1
ATOM 524 C CA . THR A 1 68 ? 4.935 -7.585 -8.755 1.00 90.19 68 THR A CA 1
ATOM 525 C C . THR A 1 68 ? 4.790 -7.947 -7.286 1.00 90.19 68 THR A C 1
ATOM 527 O O . THR A 1 68 ? 4.783 -9.127 -6.927 1.00 90.19 68 THR A O 1
ATOM 530 N N . THR A 1 69 ? 4.555 -6.944 -6.442 1.00 91.38 69 THR A N 1
ATOM 531 C CA . THR A 1 69 ? 4.197 -7.143 -5.032 1.00 91.38 69 THR A CA 1
ATOM 532 C C . THR A 1 69 ? 2.701 -6.944 -4.827 1.00 91.38 69 THR A C 1
ATOM 534 O O . THR A 1 69 ? 2.112 -5.999 -5.347 1.00 91.38 69 THR A O 1
ATOM 537 N N . LYS A 1 70 ? 2.075 -7.809 -4.021 1.00 92.44 70 LYS A N 1
ATOM 538 C CA . LYS A 1 70 ? 0.687 -7.647 -3.569 1.00 92.44 70 LYS A CA 1
ATOM 539 C C . LYS A 1 70 ? 0.638 -7.516 -2.057 1.00 92.44 70 LYS A C 1
ATOM 541 O O . LYS A 1 70 ? 1.131 -8.386 -1.345 1.00 92.44 70 LYS A O 1
ATOM 546 N N . LEU A 1 71 ? -0.014 -6.466 -1.581 1.00 91.62 71 LEU A N 1
ATOM 547 C CA . LEU A 1 71 ? -0.262 -6.229 -0.169 1.00 91.62 71 LEU A CA 1
ATOM 548 C C . LEU A 1 71 ? -1.764 -6.250 0.091 1.00 91.62 71 LEU A C 1
ATOM 550 O O . LEU A 1 71 ? -2.520 -5.518 -0.540 1.00 91.62 71 LEU A O 1
ATOM 554 N N . ILE A 1 72 ? -2.192 -7.097 1.021 1.00 92.62 72 ILE A N 1
ATOM 555 C CA . ILE A 1 72 ? -3.599 -7.248 1.391 1.00 92.62 72 ILE A CA 1
ATOM 556 C C . ILE A 1 72 ? -3.779 -6.656 2.781 1.00 92.62 72 ILE A C 1
ATOM 558 O O . ILE A 1 72 ? -3.102 -7.055 3.726 1.00 92.62 72 ILE A O 1
ATOM 562 N N . LEU A 1 73 ? -4.692 -5.700 2.896 1.00 91.75 73 LEU A N 1
ATOM 563 C CA . LEU A 1 73 ? -4.970 -4.980 4.131 1.00 91.75 73 LEU A CA 1
ATOM 564 C C . LEU A 1 73 ? -6.465 -5.010 4.402 1.00 91.75 73 LEU A C 1
ATOM 566 O O . LEU A 1 73 ? -7.273 -4.831 3.492 1.00 91.75 73 LEU A O 1
ATOM 570 N N . ASN A 1 74 ? -6.835 -5.161 5.669 1.00 93.25 74 ASN A N 1
ATOM 571 C CA . ASN A 1 74 ? -8.225 -5.001 6.064 1.00 93.25 74 ASN A CA 1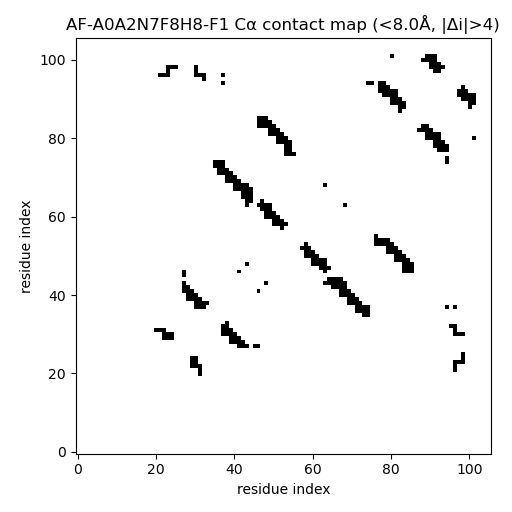
ATOM 572 C C . ASN A 1 74 ? -8.667 -3.542 5.835 1.00 93.25 74 ASN A C 1
ATOM 574 O O . ASN A 1 74 ? -7.913 -2.608 6.129 1.00 93.25 74 ASN A O 1
ATOM 578 N N . ILE A 1 75 ? -9.891 -3.328 5.343 1.00 91.75 75 ILE A N 1
ATOM 579 C CA . ILE A 1 75 ? -10.465 -1.995 5.088 1.00 91.75 75 ILE A CA 1
ATOM 580 C C . ILE A 1 75 ? -10.440 -1.097 6.334 1.00 91.75 75 ILE A C 1
ATOM 582 O O . ILE A 1 75 ? -10.328 0.127 6.231 1.00 91.75 75 ILE A O 1
ATOM 586 N N . ASN A 1 76 ? -10.462 -1.692 7.530 1.00 92.88 76 ASN A N 1
ATOM 587 C CA . ASN A 1 76 ? -10.361 -0.974 8.790 1.00 92.88 76 ASN A CA 1
ATOM 588 C C . ASN A 1 76 ? -8.988 -0.323 9.024 1.00 92.88 76 ASN A C 1
ATOM 590 O O . ASN A 1 76 ? -8.901 0.514 9.914 1.00 92.88 76 ASN A O 1
ATOM 594 N N . GLN A 1 77 ? -7.948 -0.635 8.248 1.00 92.19 77 GLN A N 1
ATOM 595 C CA . GLN A 1 77 ? -6.627 -0.002 8.350 1.00 92.19 77 GLN A CA 1
ATOM 596 C C . GLN A 1 77 ? -6.550 1.342 7.604 1.00 92.19 77 GLN A C 1
ATOM 598 O O . GLN A 1 77 ? -5.552 2.056 7.727 1.00 92.19 77 GLN A O 1
ATOM 603 N N . PHE A 1 78 ? -7.602 1.713 6.864 1.00 92.12 78 PHE A N 1
ATOM 604 C CA . PHE A 1 78 ? -7.646 2.905 6.017 1.00 92.12 78 PHE A CA 1
ATOM 605 C C . PHE A 1 78 ? -8.339 4.103 6.705 1.00 92.12 78 PHE A C 1
ATOM 607 O O . PHE A 1 78 ? -9.267 3.904 7.495 1.00 92.12 78 PHE A O 1
ATOM 614 N N . PRO A 1 79 ? -7.948 5.358 6.403 1.00 93.25 79 PRO A N 1
ATOM 615 C CA . PRO A 1 79 ? -7.011 5.754 5.351 1.00 93.25 79 PRO A CA 1
ATOM 616 C C . PRO A 1 79 ? -5.569 5.352 5.668 1.00 93.25 79 PRO A C 1
ATOM 618 O O . PRO A 1 79 ? -5.139 5.409 6.818 1.00 93.25 79 PRO A O 1
ATOM 621 N N . ALA A 1 80 ? -4.847 4.926 4.638 1.00 94.06 80 ALA A N 1
ATOM 622 C CA . ALA A 1 80 ? -3.436 4.584 4.721 1.00 94.06 80 ALA A CA 1
ATOM 623 C C . ALA A 1 80 ? -2.628 5.553 3.855 1.00 94.06 80 ALA A C 1
ATOM 625 O O . ALA A 1 80 ? -3.119 6.050 2.844 1.00 94.06 80 ALA A O 1
ATOM 626 N N . VAL A 1 81 ? -1.399 5.837 4.257 1.00 94.25 81 VAL A N 1
ATOM 627 C CA . VAL A 1 81 ? -0.449 6.665 3.519 1.00 94.25 81 VAL A CA 1
ATOM 628 C C . VAL A 1 81 ? 0.634 5.754 2.984 1.00 94.25 81 VAL A C 1
ATOM 630 O O . VAL A 1 81 ? 1.211 4.985 3.749 1.00 94.25 81 VAL A O 1
ATOM 633 N N . ILE A 1 82 ? 0.907 5.835 1.690 1.00 92.88 82 ILE A N 1
ATOM 634 C CA . ILE A 1 82 ? 1.984 5.095 1.052 1.00 92.88 82 ILE A CA 1
ATOM 635 C C . ILE A 1 82 ? 3.025 6.042 0.465 1.00 92.88 82 ILE A C 1
ATOM 637 O O . ILE A 1 82 ? 2.690 6.979 -0.256 1.00 92.88 82 ILE A O 1
ATOM 641 N N . ASN A 1 83 ? 4.286 5.773 0.768 1.00 92.38 83 ASN A N 1
ATOM 642 C CA . ASN A 1 83 ? 5.449 6.441 0.209 1.00 92.38 83 ASN A CA 1
ATOM 643 C C . ASN A 1 83 ? 6.157 5.461 -0.716 1.00 92.38 83 ASN A C 1
ATOM 645 O O . ASN A 1 83 ? 6.448 4.340 -0.305 1.00 92.38 83 ASN A O 1
ATOM 649 N N . LEU A 1 84 ? 6.426 5.879 -1.949 1.00 90.19 84 LEU A N 1
ATOM 650 C CA . LEU A 1 84 ? 7.067 5.042 -2.962 1.00 90.19 84 LEU A CA 1
ATOM 651 C C . LEU A 1 84 ? 8.425 5.631 -3.342 1.00 90.19 84 LEU A C 1
ATOM 653 O O . LEU A 1 84 ? 8.512 6.8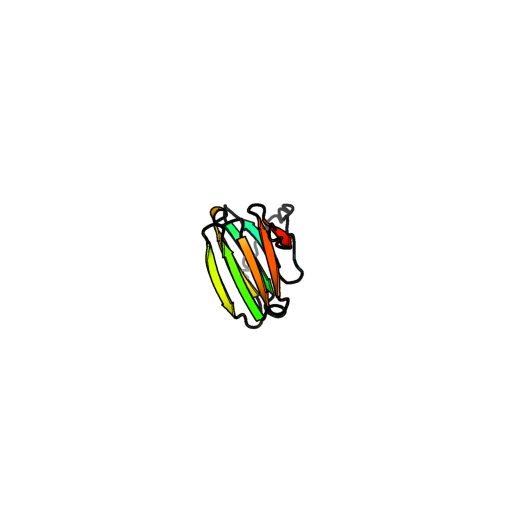24 -3.646 1.00 90.19 84 LEU A O 1
ATOM 657 N N . SER A 1 85 ? 9.453 4.794 -3.399 1.00 88.50 85 SER A N 1
ATOM 658 C CA . SER A 1 85 ? 10.774 5.133 -3.934 1.00 88.50 85 SER A CA 1
ATOM 659 C C . SER A 1 85 ? 10.925 4.573 -5.352 1.00 88.50 85 SER A C 1
ATOM 661 O O . SER A 1 85 ? 10.460 3.461 -5.605 1.00 88.50 85 SER A O 1
ATOM 663 N N . PRO A 1 86 ? 11.566 5.300 -6.288 1.00 83.38 86 PRO A N 1
ATOM 664 C CA . PRO A 1 86 ? 12.293 6.566 -6.108 1.00 83.38 86 PRO A CA 1
ATOM 665 C C . PRO A 1 86 ? 11.425 7.831 -6.222 1.00 83.38 86 PRO A C 1
ATOM 667 O O . PRO A 1 86 ? 11.942 8.938 -6.099 1.00 83.38 86 PRO A O 1
ATOM 670 N N . ALA A 1 87 ? 10.117 7.701 -6.471 1.00 78.75 87 ALA A N 1
ATOM 671 C CA . ALA A 1 87 ? 9.241 8.852 -6.697 1.00 78.75 87 ALA A CA 1
ATOM 672 C C . ALA A 1 87 ? 9.213 9.847 -5.518 1.00 78.75 87 ALA A C 1
ATOM 674 O O . ALA A 1 87 ? 8.887 11.014 -5.733 1.00 78.75 87 ALA A O 1
ATOM 675 N N . ASN A 1 88 ? 9.534 9.399 -4.295 1.00 75.69 88 ASN A N 1
ATOM 676 C CA . ASN A 1 88 ? 9.566 10.180 -3.053 1.00 75.69 88 ASN A CA 1
ATOM 677 C C . ASN A 1 88 ? 8.276 10.983 -2.815 1.00 75.69 88 ASN A C 1
ATOM 679 O O . ASN A 1 88 ? 8.283 12.053 -2.207 1.00 75.69 88 ASN A O 1
ATOM 683 N N . LYS A 1 89 ? 7.147 10.464 -3.313 1.00 81.88 89 LYS A N 1
ATOM 684 C CA . LYS A 1 89 ? 5.817 11.054 -3.154 1.00 81.88 89 LYS A CA 1
ATOM 685 C C . LYS A 1 89 ? 4.972 10.187 -2.238 1.00 81.88 89 LYS A C 1
ATOM 687 O O . LYS A 1 89 ? 4.945 8.963 -2.370 1.00 81.88 89 LYS A O 1
ATOM 692 N N . ALA A 1 90 ? 4.260 10.870 -1.354 1.00 88.94 90 ALA A N 1
ATOM 693 C CA . ALA A 1 90 ? 3.296 10.292 -0.442 1.00 88.94 90 ALA A CA 1
ATOM 694 C C . ALA A 1 90 ? 1.893 10.319 -1.063 1.00 88.94 90 ALA A C 1
ATOM 696 O O . ALA A 1 90 ? 1.460 11.338 -1.611 1.00 88.94 90 ALA A O 1
ATOM 697 N N . TRP A 1 91 ? 1.158 9.222 -0.934 1.00 90.38 91 TRP A N 1
ATOM 698 C CA . TRP A 1 91 ? -0.201 9.070 -1.444 1.00 90.38 91 TRP A CA 1
ATOM 699 C C . TRP A 1 91 ? -1.121 8.574 -0.337 1.00 90.38 91 TRP A C 1
ATOM 701 O O . TRP A 1 91 ? -0.806 7.614 0.358 1.00 90.38 91 TRP A O 1
ATOM 711 N N . THR A 1 92 ? -2.282 9.200 -0.183 1.00 92.38 92 THR A N 1
ATOM 712 C CA . THR A 1 92 ? -3.354 8.687 0.668 1.00 92.38 92 THR A CA 1
ATOM 713 C C . THR A 1 92 ? -4.196 7.706 -0.124 1.00 92.38 92 THR A C 1
ATOM 715 O O . THR A 1 92 ? -4.779 8.059 -1.150 1.00 92.38 92 THR A O 1
ATOM 718 N N . ILE A 1 93 ? -4.339 6.503 0.408 1.00 92.00 93 ILE A N 1
ATOM 719 C CA . ILE A 1 93 ? -5.294 5.507 -0.046 1.00 92.00 93 ILE A CA 1
ATOM 720 C C . ILE A 1 93 ? -6.459 5.515 0.939 1.00 92.00 93 ILE A C 1
ATOM 722 O O . ILE A 1 93 ? -6.285 5.449 2.157 1.00 92.00 93 ILE A O 1
ATOM 726 N N . THR A 1 94 ? -7.666 5.642 0.411 1.00 92.25 94 THR A N 1
ATOM 727 C CA . THR A 1 94 ? -8.907 5.655 1.197 1.00 92.25 94 THR A CA 1
ATOM 728 C C . THR A 1 94 ? -9.516 4.258 1.298 1.00 92.25 94 THR A C 1
ATOM 730 O O . THR A 1 94 ? -9.162 3.359 0.538 1.00 92.25 94 THR A O 1
ATOM 733 N N . SER A 1 95 ? -10.481 4.076 2.202 1.00 91.00 95 SER A N 1
ATOM 734 C CA . SER A 1 95 ? -11.250 2.827 2.318 1.00 91.00 95 SER A CA 1
ATOM 735 C C . SER A 1 95 ? -12.090 2.509 1.076 1.00 91.00 95 SER A C 1
ATOM 737 O O . SER A 1 95 ? -12.485 1.367 0.887 1.00 91.00 95 SER A O 1
ATOM 739 N N . THR A 1 96 ? -12.340 3.493 0.208 1.00 89.94 96 THR A N 1
ATOM 740 C CA . THR A 1 96 ? -12.995 3.312 -1.096 1.00 89.94 96 THR A CA 1
ATOM 741 C C . THR A 1 96 ? -11.995 3.057 -2.218 1.00 89.94 96 THR A C 1
ATOM 743 O O . THR A 1 96 ? -12.345 3.173 -3.390 1.00 89.94 96 THR A O 1
ATOM 746 N N . CYS A 1 97 ? -10.741 2.745 -1.870 1.00 88.12 97 CYS A N 1
ATOM 747 C CA . CYS A 1 97 ? -9.681 2.424 -2.820 1.00 88.12 97 CYS A CA 1
ATOM 748 C C . CYS A 1 97 ? -9.344 3.582 -3.776 1.00 88.12 97 CYS A C 1
ATOM 750 O O . CYS A 1 97 ? -8.820 3.403 -4.871 1.00 88.12 97 CYS A O 1
ATOM 752 N N . THR A 1 98 ? -9.634 4.812 -3.344 1.00 88.75 98 THR A N 1
ATOM 753 C 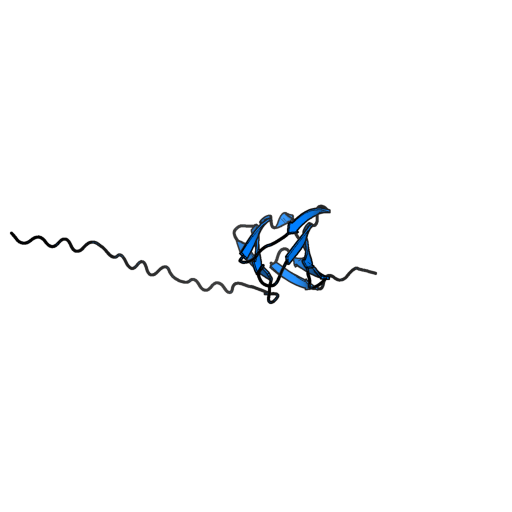CA . THR A 1 98 ? -9.236 6.028 -4.051 1.00 88.75 98 THR A CA 1
ATOM 754 C C . THR A 1 98 ? -7.843 6.439 -3.597 1.00 88.75 98 THR A C 1
ATOM 756 O O . THR A 1 98 ? -7.632 6.622 -2.392 1.00 88.75 98 THR A O 1
ATOM 759 N N . ILE A 1 99 ? -6.936 6.617 -4.557 1.00 88.44 99 ILE A N 1
ATOM 760 C CA . ILE A 1 99 ? -5.561 7.079 -4.352 1.00 88.44 99 ILE A CA 1
ATOM 761 C C . ILE A 1 99 ? -5.505 8.584 -4.642 1.00 88.44 99 ILE A C 1
ATOM 763 O O . ILE A 1 99 ? -5.960 9.038 -5.692 1.00 88.44 99 ILE A O 1
ATOM 767 N N . LYS A 1 100 ? -4.992 9.379 -3.702 1.00 88.00 100 LYS A N 1
ATO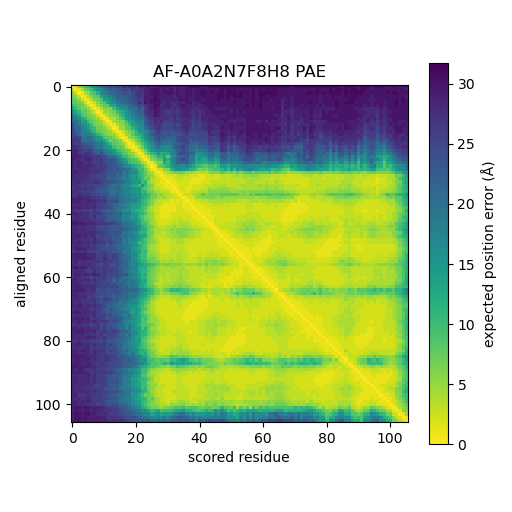M 768 C CA . LYS A 1 100 ? -4.862 10.841 -3.827 1.00 88.00 100 LYS A CA 1
ATOM 769 C C . LYS A 1 100 ? -3.488 11.283 -3.325 1.00 88.00 100 LYS A C 1
ATOM 771 O O . LYS A 1 100 ? -2.967 10.635 -2.421 1.00 88.00 100 LYS A O 1
ATOM 776 N N . PRO A 1 101 ? -2.907 12.383 -3.830 1.00 84.75 101 PRO A N 1
ATOM 777 C CA . PRO A 1 101 ? -1.702 12.951 -3.233 1.00 84.75 101 PRO A CA 1
ATOM 778 C C . PRO A 1 101 ? -1.914 13.203 -1.736 1.00 84.75 101 PRO A C 1
ATOM 780 O O . PRO A 1 101 ? -2.950 13.750 -1.339 1.00 84.75 101 PRO A O 1
ATOM 783 N N . PHE A 1 102 ? -0.958 12.791 -0.907 1.00 82.38 102 PHE A N 1
ATOM 784 C CA . PHE A 1 102 ? -1.011 13.063 0.524 1.00 82.38 102 PHE A CA 1
ATOM 785 C C . PHE A 1 102 ? -0.852 14.570 0.743 1.00 82.38 102 PHE A C 1
ATOM 787 O O . PHE A 1 102 ? 0.157 15.161 0.367 1.00 82.38 102 PHE A O 1
ATOM 794 N N . ARG A 1 103 ? -1.865 15.202 1.338 1.00 75.81 103 ARG A N 1
ATOM 795 C CA . ARG A 1 103 ? -1.787 16.591 1.797 1.00 75.81 103 ARG A CA 1
ATOM 796 C C . ARG A 1 103 ? -1.548 16.561 3.299 1.00 75.81 103 ARG A C 1
ATOM 798 O O . ARG A 1 103 ? -2.421 16.101 4.036 1.00 75.81 103 ARG A O 1
ATOM 805 N N . GLN A 1 104 ? -0.388 17.034 3.745 1.00 59.81 104 GLN A N 1
ATOM 806 C CA . GLN A 1 104 ? -0.226 17.382 5.154 1.00 59.81 104 GLN A CA 1
ATOM 807 C C . GLN A 1 104 ? -1.174 18.552 5.432 1.00 59.81 104 GLN A C 1
ATOM 809 O O . GLN A 1 104 ? -1.202 19.513 4.667 1.00 59.81 104 GLN A O 1
ATOM 814 N N . LYS A 1 105 ? -2.026 18.425 6.454 1.00 54.91 105 LYS A N 1
ATOM 815 C CA . LYS A 1 105 ? -2.724 19.598 6.984 1.00 54.91 105 LYS A CA 1
ATOM 816 C C . LYS A 1 105 ? -1.648 20.474 7.627 1.00 54.91 105 LYS A C 1
ATOM 818 O O . LYS A 1 105 ? -0.906 19.950 8.457 1.00 54.91 105 LYS A O 1
ATOM 823 N N . GLU A 1 106 ? -1.544 21.717 7.162 1.00 37.19 106 GLU A N 1
ATOM 824 C CA . GLU A 1 106 ? -0.762 22.784 7.803 1.00 37.19 106 GLU A CA 1
ATOM 825 C C . GLU A 1 106 ? -1.215 23.011 9.250 1.00 37.19 106 GLU A C 1
ATOM 827 O O . GLU A 1 106 ? -2.428 22.822 9.528 1.00 37.19 106 GLU A O 1
#

Foldseek 3Di:
DDDDPPDDDPPPPPDPPPDVFPFPDDVFWTWGDDDQKIKIKGQCVQFQKKWKAFPVRDIDIDGDDHDMDIDIGGLVRPQMWMATPPVRFIWTQGSSRDIHGDDDDD